Protein AF-A0A4S5DFT7-F1 (afdb_monomer_lite)

InterPro domains:
  IPR038071 UROD/MetE-like superfamily [G3DSA:3.20.20.210] (2-125)
  IPR038071 UROD/MetE-like superfamily [SSF51726] (3-123)

pLDDT: mean 91.25, std 9.15, range [51.0, 97.69]

Organism: NCBI:txid2699483

Radius of gyration: 14.17 Å; chains: 1; bounding box: 34×30×38 Å

Secondary structure (DSSP, 8-state):
-PPPEEEE-SSS--HHHHHHTT-SEEEEEGGG--GGGHHHHHHHHHTT-EEEEEEE--SSSS-----HHHHHHHHHHHHHHTT--GGGHHHHEEEEESS--TT--HHHHHHHHHHHHHHHHHHHH---

Sequence (128 aa):
VAGIGVHCCAPDVPLAALRGAGMDFVGLDAALLTWAQDDAVGELVEAGVRIIAGLVATGGGVPNLSDVRRTVEPVTALWSRLGFRPEQLGEVVAVAPACGLAGFGFDEARAVLRHCRRAGRALVDAPA

Foldseek 3Di:
DDWAEEEDLDAPPPLVVRLVVVGQEYEYALVRDDPVCLVSVLVCVVSNYAYEYAQWEQPDPQTPLDDLQVSCVSVLVSCVVSVHDLQCCLVRYQYDHSDDNPPDDPVSVVVRVVSSVSSSVCSNVDSD

Structure (mmCIF, N/CA/C/O backbone):
data_AF-A0A4S5DFT7-F1
#
_entry.id   AF-A0A4S5DFT7-F1
#
loop_
_atom_site.group_PDB
_atom_site.id
_atom_site.type_symbol
_atom_site.label_atom_id
_atom_site.label_alt_id
_atom_site.label_comp_id
_atom_site.label_asym_id
_atom_site.label_entity_id
_atom_site.label_seq_id
_atom_site.pdbx_PDB_ins_code
_atom_site.Cartn_x
_atom_site.Cartn_y
_atom_site.Cartn_z
_atom_site.occupancy
_atom_site.B_iso_or_equiv
_atom_site.auth_seq_id
_atom_site.auth_comp_id
_atom_site.auth_asym_id
_atom_site.auth_atom_id
_atom_site.pdbx_PDB_model_num
ATOM 1 N N . VAL A 1 1 ? -16.032 -11.484 -6.799 1.00 51.00 1 VAL A N 1
ATOM 2 C CA . VAL A 1 1 ? -16.275 -10.142 -7.379 1.00 51.00 1 VAL A CA 1
ATOM 3 C C . VAL A 1 1 ? -15.010 -9.321 -7.221 1.00 51.00 1 VAL A C 1
ATOM 5 O O . VAL A 1 1 ? -14.415 -9.377 -6.152 1.00 51.00 1 VAL A O 1
ATOM 8 N N . ALA A 1 2 ? -14.540 -8.671 -8.288 1.00 68.50 2 ALA A N 1
ATOM 9 C CA . ALA A 1 2 ? -13.434 -7.720 -8.182 1.00 68.50 2 ALA A CA 1
ATOM 10 C C . ALA A 1 2 ? -13.951 -6.472 -7.451 1.00 68.50 2 ALA A C 1
ATOM 12 O O . ALA A 1 2 ? -15.035 -6.000 -7.786 1.00 68.50 2 ALA A O 1
ATOM 13 N N . GLY A 1 3 ? -13.227 -6.009 -6.431 1.00 86.94 3 GLY A N 1
ATOM 14 C CA . GLY A 1 3 ? -13.604 -4.805 -5.689 1.00 86.94 3 GLY A CA 1
ATOM 15 C C . GLY A 1 3 ? -13.360 -3.529 -6.497 1.00 86.94 3 GLY A C 1
ATOM 16 O O . GLY A 1 3 ? -12.610 -3.539 -7.475 1.00 86.94 3 GLY A O 1
ATOM 17 N N . ILE A 1 4 ? -13.977 -2.434 -6.074 1.00 95.12 4 ILE A N 1
ATOM 18 C CA . ILE A 1 4 ? -13.754 -1.080 -6.573 1.00 95.12 4 ILE A CA 1
ATOM 19 C C . ILE A 1 4 ? -12.614 -0.465 -5.766 1.00 95.12 4 ILE A C 1
ATOM 21 O O . ILE A 1 4 ? -12.629 -0.492 -4.538 1.00 95.12 4 ILE A O 1
ATOM 25 N N . GLY A 1 5 ? -11.627 0.113 -6.441 1.00 95.38 5 GLY A N 1
ATOM 26 C CA . GLY A 1 5 ? -10.527 0.765 -5.749 1.00 95.38 5 GLY A CA 1
ATOM 27 C C . GLY A 1 5 ? -9.921 1.911 -6.531 1.00 95.38 5 GLY A C 1
ATOM 28 O O . GLY A 1 5 ? -10.155 2.080 -7.729 1.00 95.38 5 GLY A O 1
ATOM 29 N N . VAL A 1 6 ? -9.122 2.691 -5.816 1.00 97.12 6 VAL A N 1
ATOM 30 C CA . VAL A 1 6 ? -8.404 3.858 -6.328 1.00 97.12 6 VAL A CA 1
ATOM 31 C C . VAL A 1 6 ? -6.913 3.683 -6.091 1.00 97.12 6 VAL A C 1
ATOM 33 O O . VAL A 1 6 ? -6.503 3.063 -5.113 1.00 97.12 6 VAL A O 1
ATOM 36 N N . HIS A 1 7 ? -6.097 4.254 -6.968 1.00 97.50 7 HIS A N 1
ATOM 37 C CA . HIS A 1 7 ? -4.662 4.382 -6.761 1.00 97.50 7 HIS A CA 1
ATOM 38 C C . HIS A 1 7 ? -4.268 5.860 -6.733 1.00 97.50 7 HIS A C 1
ATOM 40 O O . HIS A 1 7 ? -4.700 6.628 -7.591 1.00 97.50 7 HIS A O 1
ATOM 46 N N . CYS A 1 8 ? -3.429 6.239 -5.772 1.00 96.81 8 CYS A N 1
ATOM 47 C CA . CYS A 1 8 ? -2.783 7.539 -5.711 1.00 96.81 8 CYS A CA 1
ATOM 48 C C . CYS A 1 8 ? -1.341 7.379 -5.208 1.00 96.81 8 CYS A C 1
ATOM 50 O O . CYS A 1 8 ? -1.114 6.921 -4.091 1.00 96.81 8 CYS A O 1
ATOM 52 N N . CYS A 1 9 ? -0.368 7.766 -6.032 1.00 96.00 9 CYS A N 1
ATOM 53 C CA . CYS A 1 9 ? 1.053 7.818 -5.671 1.00 96.00 9 CYS A CA 1
ATOM 54 C C . CYS A 1 9 ? 1.525 9.246 -5.342 1.00 96.00 9 CYS A C 1
ATOM 56 O O . CYS A 1 9 ? 2.715 9.537 -5.412 1.00 96.00 9 CYS A O 1
ATOM 58 N N . ALA A 1 10 ? 0.591 10.163 -5.081 1.00 94.56 10 ALA A N 1
ATOM 59 C CA . ALA A 1 10 ? 0.880 11.528 -4.656 1.00 94.56 10 ALA A CA 1
ATOM 60 C C . ALA A 1 10 ? 0.751 11.637 -3.123 1.00 94.56 10 ALA A C 1
ATOM 62 O O . ALA A 1 10 ? 0.047 10.821 -2.520 1.00 94.56 10 ALA A O 1
ATOM 63 N N . PRO A 1 11 ? 1.412 12.620 -2.482 1.00 94.38 11 PRO A N 1
ATOM 64 C CA . PRO A 1 11 ? 1.251 12.859 -1.050 1.00 94.38 11 PRO A CA 1
ATOM 65 C C . PRO A 1 11 ? -0.166 13.358 -0.712 1.00 94.38 11 PRO A C 1
ATOM 67 O O . PRO A 1 11 ? -0.954 13.682 -1.601 1.00 94.38 11 PRO A O 1
ATOM 70 N N . ASP A 1 12 ? -0.476 13.423 0.586 1.00 93.31 12 ASP A N 1
ATOM 71 C CA . ASP A 1 12 ? -1.698 14.042 1.130 1.00 93.31 12 ASP A CA 1
ATOM 72 C C . ASP A 1 12 ? -3.019 13.462 0.587 1.00 93.31 12 ASP A C 1
ATOM 74 O O . ASP A 1 12 ? -4.017 14.163 0.398 1.00 93.31 12 ASP A O 1
ATOM 78 N N . VAL A 1 13 ? -3.046 12.147 0.343 1.00 95.94 13 VAL A N 1
ATOM 79 C CA . VAL A 1 13 ? -4.245 11.440 -0.132 1.00 95.94 13 VAL A CA 1
ATOM 80 C C . VAL A 1 13 ? -5.401 11.611 0.869 1.00 95.94 13 VAL A C 1
ATOM 82 O O . VAL A 1 13 ? -5.220 11.323 2.055 1.00 95.94 13 VAL A O 1
ATOM 85 N N . PRO A 1 14 ? -6.613 12.010 0.431 1.00 95.38 14 PRO A N 1
ATOM 86 C CA . PRO A 1 14 ? -7.749 12.250 1.322 1.00 95.38 14 PRO A CA 1
ATOM 87 C C . PRO A 1 14 ? -8.425 10.933 1.751 1.00 95.38 14 PRO A C 1
ATOM 89 O O . PRO A 1 14 ? -9.530 10.603 1.317 1.00 95.38 14 PRO A O 1
ATOM 92 N N . LEU A 1 15 ? -7.757 10.166 2.617 1.00 96.31 15 LEU A N 1
ATOM 93 C CA . LEU A 1 15 ? -8.148 8.809 3.029 1.00 96.31 15 LEU A CA 1
ATOM 94 C C . LEU A 1 15 ? -9.578 8.720 3.593 1.00 96.31 15 LEU A C 1
ATOM 96 O O . LEU A 1 15 ? -10.335 7.830 3.207 1.00 96.31 15 LEU A O 1
ATOM 100 N N . ALA A 1 16 ? -9.993 9.681 4.423 1.00 94.12 16 ALA A N 1
ATOM 101 C CA . ALA A 1 16 ? -11.352 9.723 4.970 1.00 94.12 16 ALA A CA 1
ATOM 102 C C . ALA A 1 16 ? -12.428 9.920 3.883 1.00 94.12 16 ALA A C 1
ATOM 104 O O . ALA A 1 16 ? -13.497 9.310 3.944 1.00 94.12 16 ALA A O 1
ATOM 105 N N . ALA A 1 17 ? -12.142 10.727 2.855 1.00 95.31 17 ALA A N 1
ATOM 106 C CA . ALA A 1 17 ? -13.059 10.913 1.732 1.00 95.31 17 ALA A CA 1
ATOM 107 C C . ALA A 1 17 ? -13.168 9.633 0.889 1.00 95.31 17 ALA A C 1
ATOM 109 O O . ALA A 1 17 ? -14.267 9.251 0.494 1.00 95.31 17 ALA A O 1
ATOM 110 N N . LEU A 1 18 ? -12.049 8.935 0.665 1.00 95.50 18 LEU A N 1
ATOM 111 C CA . LEU A 1 18 ? -12.037 7.649 -0.040 1.00 95.50 18 LEU A CA 1
ATOM 112 C C . LEU A 1 18 ? -12.804 6.562 0.723 1.00 95.50 18 LEU A C 1
ATOM 114 O O . LEU A 1 18 ? -13.543 5.797 0.103 1.00 95.50 18 LEU A O 1
ATOM 118 N N . ARG A 1 19 ? -12.700 6.540 2.060 1.00 91.88 19 ARG A N 1
ATOM 119 C CA . ARG A 1 19 ? -13.533 5.692 2.927 1.00 91.88 19 ARG A CA 1
ATOM 120 C C . ARG A 1 19 ? -15.019 5.992 2.724 1.00 91.88 19 ARG A C 1
ATOM 122 O O . ARG A 1 19 ? -15.805 5.081 2.484 1.00 91.88 19 ARG A O 1
ATOM 129 N N . GLY A 1 20 ? -15.397 7.272 2.770 1.00 94.38 20 GLY A N 1
ATOM 130 C CA . GLY A 1 20 ? -16.777 7.719 2.549 1.00 94.38 20 GLY A CA 1
ATOM 131 C C . GLY A 1 20 ? -17.315 7.420 1.143 1.00 94.38 20 GLY A C 1
ATOM 132 O O . GLY A 1 20 ? -18.520 7.259 0.974 1.00 94.38 20 GLY A O 1
ATOM 133 N N . ALA A 1 21 ? -16.432 7.294 0.150 1.00 95.25 21 ALA A N 1
ATOM 134 C CA . ALA A 1 21 ? -16.776 6.925 -1.221 1.00 95.25 21 ALA A CA 1
ATOM 135 C C . ALA A 1 21 ? -17.012 5.413 -1.428 1.00 95.25 21 ALA A C 1
ATOM 137 O O . ALA A 1 21 ? -17.373 5.010 -2.532 1.00 95.25 21 ALA A O 1
ATOM 138 N N . GLY A 1 22 ? -16.822 4.578 -0.398 1.00 94.12 22 GLY A N 1
ATOM 139 C CA . GLY A 1 22 ? -17.116 3.142 -0.452 1.00 94.12 22 GLY A CA 1
ATOM 140 C C . GLY A 1 22 ? -16.096 2.316 -1.239 1.00 94.12 22 GLY A C 1
ATOM 141 O O . GLY A 1 22 ? -16.473 1.353 -1.902 1.00 94.12 22 GLY A O 1
ATOM 142 N N . MET A 1 23 ? -14.815 2.700 -1.214 1.00 96.19 23 MET A N 1
ATOM 143 C CA . MET A 1 23 ? -13.751 1.918 -1.855 1.00 96.19 23 MET A CA 1
ATOM 144 C C . MET A 1 23 ? -13.507 0.597 -1.113 1.00 96.19 23 MET A C 1
ATOM 146 O O . MET A 1 23 ? -13.340 0.591 0.102 1.00 96.19 23 MET A O 1
ATOM 150 N N . ASP A 1 24 ? -13.395 -0.511 -1.849 1.00 96.50 24 ASP A N 1
ATOM 151 C CA . ASP A 1 24 ? -13.018 -1.823 -1.303 1.00 96.50 24 ASP A CA 1
ATOM 152 C C . ASP A 1 24 ? -11.511 -1.925 -1.015 1.00 96.50 24 ASP A C 1
ATOM 154 O O . ASP A 1 24 ? -11.068 -2.767 -0.223 1.00 96.50 24 ASP A O 1
ATOM 158 N N . PHE A 1 25 ? -10.706 -1.125 -1.723 1.00 97.00 25 PHE A N 1
ATOM 159 C CA . PHE A 1 25 ? -9.269 -1.004 -1.504 1.00 97.00 25 PHE A CA 1
ATOM 160 C C . PHE A 1 25 ? -8.700 0.335 -1.989 1.00 97.00 25 PHE A C 1
ATOM 162 O O . PHE A 1 25 ? -9.229 0.972 -2.904 1.00 97.00 25 PHE A O 1
ATOM 169 N N . VAL A 1 26 ? -7.562 0.725 -1.414 1.00 97.69 26 VAL A N 1
ATOM 170 C CA . VAL A 1 26 ? -6.778 1.899 -1.822 1.00 97.69 26 VAL A CA 1
ATOM 171 C C . VAL A 1 26 ? -5.336 1.500 -2.121 1.00 97.69 26 VAL A C 1
ATOM 173 O O . VAL A 1 26 ? -4.722 0.745 -1.372 1.00 97.69 26 VAL A O 1
ATOM 176 N N . GLY A 1 27 ? -4.787 1.988 -3.229 1.00 97.62 27 GLY A N 1
ATOM 177 C CA . GLY A 1 27 ? -3.389 1.813 -3.603 1.00 97.62 27 GLY A CA 1
ATOM 178 C C . GLY A 1 27 ? -2.587 3.076 -3.341 1.00 97.62 27 GLY A C 1
ATOM 179 O O . GLY A 1 27 ? -2.817 4.078 -4.014 1.00 97.62 27 GLY A O 1
ATOM 180 N N . LEU A 1 28 ? -1.644 3.024 -2.406 1.00 97.62 28 LEU A N 1
ATOM 181 C CA . LEU A 1 28 ? -0.915 4.192 -1.907 1.00 97.62 28 LEU A CA 1
ATOM 182 C C . LEU A 1 28 ? 0.586 3.991 -2.083 1.00 97.62 28 LEU A C 1
ATOM 184 O O . LEU A 1 28 ? 1.076 2.886 -1.859 1.00 97.62 28 LEU A O 1
ATOM 188 N N . ASP A 1 29 ? 1.325 5.046 -2.421 1.00 95.75 29 ASP A N 1
ATOM 189 C CA . ASP A 1 29 ? 2.779 5.029 -2.242 1.00 95.75 29 ASP A CA 1
ATOM 190 C C . ASP A 1 29 ? 3.090 5.094 -0.740 1.00 95.75 29 ASP A C 1
ATOM 192 O O . ASP A 1 29 ? 2.882 6.117 -0.084 1.00 95.75 29 ASP A O 1
ATOM 196 N N . ALA A 1 30 ? 3.564 3.981 -0.181 1.00 93.75 30 ALA A N 1
ATOM 197 C CA . ALA A 1 30 ? 3.817 3.867 1.248 1.00 93.75 30 ALA A CA 1
ATOM 198 C C . ALA A 1 30 ? 5.011 4.720 1.703 1.00 93.75 30 ALA A C 1
ATOM 200 O O . ALA A 1 30 ? 5.106 5.029 2.888 1.00 93.75 30 ALA A O 1
ATOM 201 N N . ALA A 1 31 ? 5.897 5.136 0.789 1.00 90.38 31 ALA A N 1
ATOM 202 C CA . ALA A 1 31 ? 6.991 6.052 1.106 1.00 90.38 31 ALA A CA 1
ATOM 203 C C . ALA A 1 31 ? 6.509 7.496 1.339 1.00 90.38 31 ALA A C 1
ATOM 205 O O . ALA A 1 31 ? 7.246 8.296 1.913 1.00 90.38 31 ALA A O 1
ATOM 206 N N . LEU A 1 32 ? 5.288 7.829 0.905 1.00 93.25 32 LEU A N 1
ATOM 207 C CA . LEU A 1 32 ? 4.678 9.148 1.085 1.00 93.25 32 LEU A CA 1
ATOM 208 C C . LEU A 1 32 ? 3.720 9.209 2.280 1.00 93.25 32 LEU A C 1
ATOM 210 O O . LEU A 1 32 ? 3.204 10.283 2.583 1.00 93.25 32 LEU A O 1
ATOM 214 N N . LEU A 1 33 ? 3.480 8.081 2.957 1.00 93.12 33 LEU A N 1
ATOM 215 C CA . LEU A 1 33 ? 2.676 8.054 4.173 1.00 93.12 33 LEU A CA 1
ATOM 216 C C . LEU A 1 33 ? 3.457 8.646 5.343 1.00 93.12 33 LEU A C 1
ATOM 218 O O . LEU A 1 33 ? 4.584 8.250 5.643 1.00 93.12 33 LEU A O 1
ATOM 222 N N . THR A 1 34 ? 2.820 9.585 6.028 1.00 92.62 34 THR A N 1
ATOM 223 C CA . THR A 1 34 ? 3.365 10.250 7.211 1.00 92.62 34 THR A CA 1
ATOM 224 C C . THR A 1 34 ? 2.596 9.847 8.461 1.00 92.62 34 THR A C 1
ATOM 226 O O . THR A 1 34 ? 1.465 9.374 8.383 1.00 92.62 34 THR A O 1
ATOM 229 N N . TRP A 1 35 ? 3.172 10.108 9.636 1.00 93.25 35 TRP A N 1
ATOM 230 C CA . TRP A 1 35 ? 2.517 9.817 10.917 1.00 93.25 35 TRP A CA 1
ATOM 231 C C . TRP A 1 35 ? 1.201 10.583 11.096 1.00 93.25 35 TRP A C 1
ATOM 233 O O . TRP A 1 35 ? 0.314 10.121 11.800 1.00 93.25 35 TRP A O 1
ATOM 243 N N . ALA A 1 36 ? 1.043 11.731 10.426 1.00 93.19 36 ALA A N 1
ATOM 244 C CA . ALA A 1 36 ? -0.206 12.491 10.437 1.00 93.19 36 ALA A CA 1
ATOM 245 C C . ALA A 1 36 ? -1.371 11.748 9.754 1.00 93.19 36 ALA A C 1
ATOM 247 O O . ALA A 1 36 ? -2.525 12.128 9.928 1.00 93.19 36 ALA A O 1
ATOM 248 N N . GLN A 1 37 ? -1.077 10.711 8.964 1.00 95.00 37 GLN A N 1
ATOM 249 C CA . GLN A 1 37 ? -2.066 9.896 8.264 1.00 95.00 37 GLN A CA 1
ATOM 250 C C . GLN A 1 37 ? -2.306 8.542 8.946 1.00 95.00 37 GLN A C 1
ATOM 252 O O . GLN A 1 37 ? -3.204 7.831 8.502 1.00 95.00 37 GLN A O 1
ATOM 257 N N . ASP A 1 38 ? -1.552 8.187 9.997 1.00 95.31 38 ASP A N 1
ATOM 258 C CA . ASP A 1 38 ? -1.649 6.880 10.665 1.00 95.31 38 ASP A CA 1
ATOM 259 C C . ASP A 1 38 ? -3.097 6.605 11.120 1.00 95.31 38 ASP A C 1
ATOM 261 O O . ASP A 1 38 ? -3.677 5.601 10.706 1.00 95.31 38 ASP A O 1
ATOM 265 N N . ASP A 1 39 ? -3.730 7.534 11.848 1.00 95.69 39 ASP A N 1
ATOM 266 C CA . ASP A 1 39 ? -5.122 7.389 12.314 1.00 95.69 39 ASP A CA 1
ATOM 267 C C . ASP A 1 39 ? -6.099 7.135 11.154 1.00 95.69 39 ASP A C 1
ATOM 269 O O . ASP A 1 39 ? -6.925 6.225 11.200 1.00 95.69 39 ASP A O 1
ATOM 273 N N . ALA A 1 40 ? -5.963 7.888 10.059 1.00 96.69 40 ALA A N 1
ATOM 274 C CA . ALA A 1 40 ? -6.828 7.742 8.891 1.00 96.69 40 ALA A CA 1
ATOM 275 C C . ALA A 1 40 ? -6.603 6.413 8.146 1.00 96.69 40 ALA A C 1
ATOM 277 O O . ALA A 1 40 ? -7.538 5.875 7.546 1.00 96.69 40 ALA A O 1
ATOM 278 N N . VAL A 1 41 ? -5.381 5.869 8.175 1.00 96.94 41 VAL A N 1
ATOM 279 C CA . VAL A 1 41 ? -5.100 4.518 7.671 1.00 96.94 41 VAL A CA 1
ATOM 280 C C . VAL A 1 41 ? -5.723 3.462 8.585 1.00 96.94 41 VAL A C 1
ATOM 282 O O . VAL A 1 41 ? -6.334 2.520 8.078 1.00 96.94 41 VAL A O 1
ATOM 285 N N . GLY A 1 42 ? -5.620 3.627 9.906 1.00 97.06 42 GLY A N 1
ATOM 286 C CA . GLY A 1 42 ? -6.270 2.754 10.883 1.00 97.06 42 GLY A CA 1
ATOM 287 C C . GLY A 1 42 ? -7.780 2.670 10.657 1.00 97.06 42 GLY A C 1
ATOM 288 O O . GLY A 1 42 ? -8.311 1.579 10.453 1.00 97.06 42 GLY A O 1
ATOM 289 N N . GLU A 1 43 ? -8.450 3.821 10.552 1.00 97.44 43 GLU A N 1
ATOM 290 C CA . GLU A 1 43 ? -9.891 3.898 10.274 1.00 97.44 43 GLU A CA 1
ATOM 291 C C . GLU A 1 43 ? -10.294 3.211 8.959 1.00 97.44 43 GLU A C 1
ATOM 293 O O . GLU A 1 43 ? -11.367 2.611 8.870 1.00 97.44 43 GLU A O 1
ATOM 298 N N . LEU A 1 44 ? -9.472 3.316 7.907 1.00 96.94 44 LEU A N 1
ATOM 299 C CA . LEU A 1 44 ? -9.720 2.628 6.636 1.00 96.94 44 LEU A CA 1
ATOM 300 C C . LEU A 1 44 ? -9.710 1.109 6.820 1.00 96.94 44 LEU A C 1
ATOM 302 O O . LEU A 1 44 ? -10.633 0.432 6.363 1.00 96.94 44 LEU A O 1
ATOM 306 N N . VAL A 1 45 ? -8.684 0.590 7.494 1.00 96.75 45 VAL A N 1
ATOM 307 C CA . VAL A 1 45 ? -8.521 -0.846 7.741 1.00 96.75 45 VAL A CA 1
ATOM 308 C C . VAL A 1 45 ? -9.659 -1.385 8.605 1.00 96.75 45 VAL A C 1
ATOM 310 O O . VAL A 1 45 ? -10.250 -2.410 8.264 1.00 96.75 45 VAL A O 1
ATOM 313 N N . GLU A 1 46 ? -10.026 -0.683 9.677 1.00 96.25 46 GLU A N 1
ATOM 314 C CA . GLU A 1 46 ? -11.145 -1.060 10.552 1.00 96.25 46 GLU A CA 1
ATOM 315 C C . GLU A 1 46 ? -12.496 -1.028 9.826 1.00 96.25 46 GLU A C 1
ATOM 317 O O . GLU A 1 46 ? -13.360 -1.870 10.078 1.00 96.25 46 GLU A O 1
ATOM 322 N N . ALA A 1 47 ? -12.666 -0.110 8.870 1.00 95.94 47 ALA A N 1
ATOM 323 C CA . ALA A 1 47 ? -13.830 -0.068 7.988 1.00 95.94 47 ALA A CA 1
ATOM 324 C C . ALA A 1 47 ? -13.834 -1.178 6.915 1.00 95.94 47 ALA A C 1
ATOM 326 O O . ALA A 1 47 ? -14.761 -1.244 6.107 1.00 95.94 47 ALA A O 1
ATOM 327 N N . GLY A 1 48 ? -12.823 -2.051 6.895 1.00 95.62 48 GLY A N 1
ATOM 328 C CA . GLY A 1 48 ? -12.705 -3.174 5.966 1.00 95.62 48 GLY A CA 1
ATOM 329 C C . GLY A 1 48 ? -12.053 -2.825 4.626 1.00 95.62 48 GLY A C 1
ATOM 330 O O . GLY A 1 48 ? -12.061 -3.656 3.714 1.00 95.62 48 GLY A O 1
ATOM 331 N N . VAL A 1 49 ? -11.478 -1.626 4.482 1.00 97.12 49 VAL A N 1
ATOM 332 C CA . VAL A 1 49 ? -10.774 -1.220 3.261 1.00 97.12 49 VAL A CA 1
ATOM 333 C C . VAL A 1 49 ? -9.378 -1.837 3.239 1.00 97.12 49 VAL A C 1
ATOM 335 O O . VAL A 1 49 ? -8.589 -1.684 4.169 1.00 97.12 49 VAL A O 1
ATOM 338 N N . ARG A 1 50 ? -9.050 -2.528 2.145 1.00 97.06 50 ARG A N 1
ATOM 339 C CA . ARG A 1 50 ? -7.731 -3.154 1.954 1.00 97.06 50 ARG A CA 1
ATOM 340 C C . ARG A 1 50 ? -6.715 -2.168 1.387 1.00 97.06 50 ARG A C 1
ATOM 342 O O . ARG A 1 50 ? -7.074 -1.211 0.703 1.00 97.06 50 ARG A O 1
ATOM 349 N N . ILE 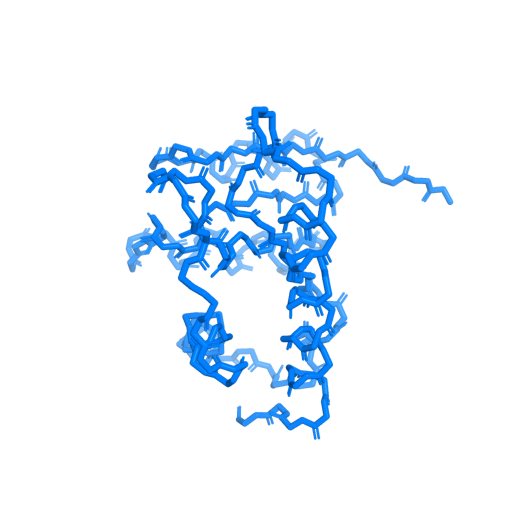A 1 51 ? -5.434 -2.433 1.613 1.00 97.25 51 ILE A N 1
ATOM 350 C CA . ILE A 1 51 ? -4.341 -1.565 1.171 1.00 97.25 51 ILE A CA 1
ATOM 351 C C . ILE A 1 51 ? -3.500 -2.286 0.121 1.00 97.25 51 ILE A C 1
ATOM 353 O O . ILE A 1 51 ? -3.003 -3.388 0.333 1.00 97.25 51 ILE A O 1
ATOM 357 N N . ILE A 1 52 ? -3.285 -1.634 -1.015 1.00 97.62 52 ILE A N 1
ATOM 358 C CA . ILE A 1 52 ? -2.226 -1.985 -1.957 1.00 97.62 52 ILE A CA 1
ATOM 359 C C . ILE A 1 52 ? -1.049 -1.046 -1.665 1.00 97.62 52 ILE A C 1
ATOM 361 O O . ILE A 1 52 ? -1.053 0.119 -2.057 1.00 97.62 52 ILE A O 1
ATOM 365 N N . ALA A 1 53 ? -0.055 -1.541 -0.932 1.00 97.44 53 ALA A N 1
ATOM 366 C CA . ALA A 1 53 ? 1.111 -0.778 -0.512 1.00 97.44 53 ALA A CA 1
ATOM 367 C C . ALA A 1 53 ? 2.154 -0.725 -1.639 1.00 97.44 53 ALA A C 1
ATOM 369 O O . ALA A 1 53 ? 2.819 -1.718 -1.952 1.00 97.44 53 ALA A O 1
ATOM 370 N N . GLY A 1 54 ? 2.300 0.450 -2.241 1.00 96.81 54 GLY A N 1
ATOM 371 C CA . GLY A 1 54 ? 3.372 0.792 -3.161 1.00 96.81 54 GLY A CA 1
ATOM 372 C C . GLY A 1 54 ? 4.693 0.890 -2.408 1.00 96.81 54 GLY A C 1
ATOM 373 O O . GLY A 1 54 ? 4.937 1.872 -1.717 1.00 96.81 54 GLY A O 1
ATOM 374 N N . LEU A 1 55 ? 5.524 -0.146 -2.509 1.00 94.50 55 LEU A N 1
ATOM 375 C CA . LEU A 1 55 ? 6.773 -0.284 -1.742 1.00 94.50 55 LEU A CA 1
ATOM 376 C C . LEU A 1 55 ? 8.014 -0.405 -2.635 1.00 94.50 55 LEU A C 1
ATOM 378 O O . LEU A 1 55 ? 9.144 -0.380 -2.151 1.00 94.50 55 LEU A O 1
ATOM 382 N N . VAL A 1 56 ? 7.819 -0.548 -3.948 1.00 93.88 56 VAL A N 1
ATOM 383 C CA . VAL A 1 56 ? 8.905 -0.623 -4.931 1.00 93.88 56 VAL A CA 1
ATOM 384 C C . VAL A 1 56 ? 8.839 0.600 -5.835 1.00 93.88 56 VAL A C 1
ATOM 386 O O . VAL A 1 56 ? 7.870 0.768 -6.572 1.00 93.88 56 VAL A O 1
ATOM 389 N N . ALA A 1 57 ? 9.860 1.454 -5.780 1.00 89.06 57 ALA A N 1
ATOM 390 C CA . ALA A 1 57 ? 9.892 2.706 -6.529 1.00 89.06 57 ALA A CA 1
ATOM 391 C C . ALA A 1 57 ? 9.804 2.483 -8.051 1.00 89.06 57 ALA A C 1
ATOM 393 O O . ALA A 1 57 ? 10.424 1.569 -8.597 1.00 89.06 57 ALA A O 1
ATOM 394 N N . THR A 1 58 ? 9.057 3.353 -8.736 1.00 86.06 58 THR A N 1
ATOM 395 C CA . THR A 1 58 ? 8.843 3.300 -10.196 1.00 86.06 58 THR A CA 1
ATOM 396 C C . THR A 1 58 ? 9.370 4.529 -10.946 1.00 86.06 58 THR A C 1
ATOM 398 O O . THR A 1 58 ? 9.211 4.612 -12.159 1.00 86.06 58 THR A O 1
ATOM 401 N N . GLY A 1 59 ? 10.013 5.480 -10.259 1.00 73.38 59 GLY A N 1
ATOM 402 C CA . GLY A 1 59 ? 10.664 6.642 -10.873 1.00 73.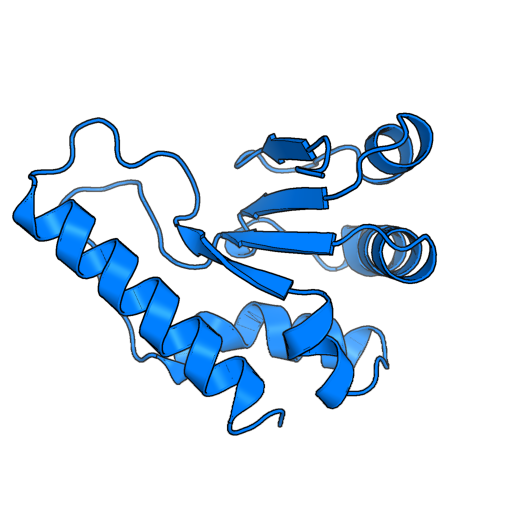38 59 GLY A CA 1
ATOM 403 C C . GLY A 1 59 ? 12.189 6.510 -10.871 1.00 73.38 59 GLY A C 1
ATOM 404 O O . GLY A 1 59 ? 12.766 6.232 -9.824 1.00 73.38 59 GLY A O 1
ATOM 405 N N . GLY A 1 60 ? 12.845 6.744 -12.017 1.00 60.97 60 GLY A N 1
ATOM 406 C CA . GLY A 1 60 ? 14.303 6.961 -12.059 1.00 60.97 60 GLY A CA 1
ATOM 407 C C . GLY A 1 60 ? 15.187 5.891 -12.718 1.00 60.97 60 GLY A C 1
ATOM 408 O O . GLY A 1 60 ? 16.342 5.757 -12.325 1.00 60.97 60 GLY A O 1
ATOM 409 N N . GLY A 1 61 ? 14.717 5.172 -13.741 1.00 62.09 61 GLY A N 1
ATOM 410 C CA . GLY A 1 61 ? 15.541 4.189 -14.464 1.00 62.09 61 GLY A CA 1
ATOM 411 C C . GLY A 1 61 ? 15.553 2.815 -13.790 1.00 62.09 61 GLY A C 1
ATOM 412 O O . GLY A 1 61 ? 14.556 2.436 -13.177 1.00 62.09 61 GLY A O 1
ATOM 413 N N . VAL A 1 62 ? 16.648 2.054 -13.940 1.00 60.44 62 VAL A N 1
ATOM 414 C CA . VAL A 1 62 ? 16.732 0.651 -13.489 1.00 60.44 62 VAL A CA 1
ATOM 415 C C . VAL A 1 62 ? 16.295 0.540 -12.020 1.00 60.44 62 VAL A C 1
ATOM 417 O O . VAL A 1 62 ? 16.910 1.171 -11.156 1.00 60.44 62 VAL A O 1
ATOM 420 N N . PRO A 1 63 ? 15.252 -0.251 -11.711 1.00 64.06 63 PRO A N 1
ATOM 421 C CA . PRO A 1 63 ? 14.694 -0.305 -10.369 1.00 64.06 63 PRO A CA 1
ATOM 422 C C . PRO A 1 63 ? 15.739 -0.828 -9.379 1.00 64.06 63 PRO A C 1
ATOM 424 O O . PRO A 1 63 ? 16.249 -1.941 -9.520 1.00 64.06 63 PRO A O 1
ATOM 427 N N . ASN A 1 64 ? 16.048 -0.028 -8.355 1.00 70.38 64 ASN A N 1
ATOM 428 C CA . ASN A 1 64 ? 16.865 -0.472 -7.231 1.00 70.38 64 ASN A CA 1
ATOM 429 C C . ASN A 1 64 ? 16.024 -1.409 -6.356 1.00 70.38 64 ASN A C 1
ATOM 431 O O . ASN A 1 64 ? 15.300 -0.978 -5.457 1.00 70.38 64 ASN A O 1
ATOM 435 N N . LEU A 1 65 ? 16.079 -2.700 -6.679 1.00 81.06 65 LEU A N 1
ATOM 436 C CA . LEU A 1 65 ? 15.409 -3.747 -5.921 1.00 81.06 65 LEU A CA 1
ATOM 437 C C . LEU A 1 65 ? 16.202 -4.001 -4.634 1.00 81.06 65 LEU A C 1
ATOM 439 O O . LEU A 1 65 ? 17.204 -4.717 -4.633 1.00 81.06 65 LEU A O 1
ATOM 443 N N . SER A 1 66 ? 15.761 -3.367 -3.550 1.00 76.88 66 SER A N 1
ATOM 444 C CA . SER A 1 66 ? 16.330 -3.535 -2.214 1.00 76.88 66 SER A CA 1
ATOM 445 C C . SER A 1 66 ? 16.095 -4.951 -1.667 1.00 76.88 66 SER A C 1
ATOM 447 O O . SER A 1 66 ? 15.420 -5.773 -2.284 1.00 76.88 66 SER A O 1
ATOM 449 N N . ASP A 1 67 ? 16.647 -5.262 -0.491 1.00 88.75 67 ASP A N 1
ATOM 450 C CA . ASP A 1 67 ? 16.319 -6.514 0.194 1.00 88.75 67 ASP A CA 1
ATOM 451 C C . ASP A 1 67 ? 14.801 -6.639 0.425 1.00 88.75 67 ASP A C 1
ATOM 453 O O . ASP A 1 67 ? 14.103 -5.671 0.742 1.00 88.75 67 ASP A O 1
ATOM 457 N N . VAL A 1 68 ? 14.291 -7.859 0.272 1.00 89.00 68 VAL A N 1
ATOM 458 C CA . VAL A 1 68 ? 12.861 -8.170 0.353 1.00 89.00 68 VAL A CA 1
ATOM 459 C C . VAL A 1 68 ? 12.271 -7.787 1.716 1.00 89.00 68 VAL A C 1
ATOM 461 O O . VAL A 1 68 ? 11.153 -7.279 1.763 1.00 89.00 68 VAL A O 1
ATOM 464 N N . ARG A 1 69 ? 13.015 -7.971 2.816 1.00 88.00 69 ARG A N 1
ATOM 465 C CA . ARG A 1 69 ? 12.547 -7.588 4.159 1.00 88.00 69 ARG A CA 1
ATOM 466 C C . ARG A 1 69 ? 12.541 -6.079 4.334 1.00 88.00 69 ARG A C 1
ATOM 468 O O . ARG A 1 69 ? 11.579 -5.526 4.850 1.00 88.00 69 ARG A O 1
ATOM 475 N N . ARG A 1 70 ? 13.566 -5.400 3.816 1.00 90.25 70 ARG A N 1
ATOM 476 C CA . ARG A 1 70 ? 13.617 -3.932 3.822 1.00 90.25 70 ARG A CA 1
ATOM 477 C C . ARG A 1 70 ? 12.484 -3.308 3.007 1.00 90.25 70 ARG A C 1
ATOM 479 O O . ARG A 1 70 ? 12.000 -2.239 3.347 1.00 90.25 70 ARG A O 1
ATOM 486 N N . THR A 1 71 ? 12.042 -3.984 1.946 1.00 92.69 71 THR A N 1
ATOM 487 C CA . THR A 1 71 ? 10.912 -3.526 1.124 1.00 92.69 71 THR A CA 1
ATOM 488 C C . THR A 1 71 ? 9.617 -3.433 1.934 1.00 92.69 71 THR A C 1
ATOM 490 O O . THR A 1 71 ? 8.824 -2.537 1.683 1.00 92.69 71 THR A O 1
ATOM 493 N N . VAL A 1 72 ? 9.386 -4.324 2.904 1.00 93.25 72 VAL A N 1
ATOM 494 C CA . VAL A 1 72 ? 8.132 -4.356 3.685 1.00 93.25 72 VAL A CA 1
ATOM 495 C C . VAL A 1 72 ? 8.206 -3.609 5.016 1.00 93.25 72 VAL A C 1
ATOM 497 O O . VAL A 1 72 ? 7.172 -3.361 5.627 1.00 93.25 72 VAL A O 1
ATOM 500 N N . GLU A 1 73 ? 9.399 -3.186 5.434 1.00 92.25 73 GLU A N 1
ATOM 501 C CA . GLU A 1 73 ? 9.628 -2.464 6.690 1.00 92.25 73 GLU A CA 1
ATOM 502 C C . GLU A 1 73 ? 8.688 -1.257 6.908 1.00 92.25 73 GLU A C 1
ATOM 504 O O . GLU A 1 73 ? 8.145 -1.136 8.010 1.00 92.25 73 GLU A O 1
ATOM 509 N N . PRO A 1 74 ? 8.403 -0.395 5.904 1.00 92.44 74 PRO A N 1
ATOM 510 C CA . PRO A 1 74 ? 7.498 0.736 6.109 1.00 92.44 74 PRO A CA 1
ATOM 511 C C . PRO A 1 74 ? 6.090 0.311 6.538 1.00 92.44 74 PRO A C 1
ATOM 513 O O . PRO A 1 74 ? 5.499 0.934 7.423 1.00 92.44 74 PRO A O 1
ATOM 516 N N . VAL A 1 75 ? 5.561 -0.767 5.946 1.00 94.06 75 VAL A N 1
ATOM 517 C CA . VAL A 1 75 ? 4.201 -1.226 6.247 1.00 94.06 75 VAL A CA 1
ATOM 518 C C . VAL A 1 75 ? 4.141 -2.038 7.536 1.00 94.06 75 VAL A C 1
ATOM 520 O O . VAL A 1 75 ? 3.189 -1.876 8.290 1.00 94.06 75 VAL A O 1
ATOM 523 N N . THR A 1 76 ? 5.168 -2.831 7.860 1.00 93.50 76 THR A N 1
ATOM 524 C CA . THR A 1 76 ? 5.236 -3.527 9.158 1.00 93.50 76 THR A CA 1
ATOM 525 C C . THR A 1 76 ? 5.383 -2.536 10.312 1.00 93.50 76 THR A C 1
ATOM 527 O O . THR A 1 76 ? 4.728 -2.683 11.341 1.00 93.50 76 THR A O 1
ATOM 530 N N . ALA A 1 77 ? 6.175 -1.473 10.128 1.00 93.12 77 ALA A N 1
ATOM 531 C CA . ALA A 1 77 ? 6.308 -0.407 11.116 1.00 93.12 77 ALA A CA 1
ATOM 532 C C . ALA A 1 77 ? 4.992 0.357 11.311 1.00 93.12 77 ALA A C 1
ATOM 534 O O . ALA A 1 77 ? 4.625 0.646 12.446 1.00 93.12 77 ALA A O 1
ATOM 535 N N . LEU A 1 78 ? 4.273 0.678 10.229 1.00 94.19 78 LEU A N 1
ATOM 536 C CA . LEU A 1 78 ? 2.935 1.272 10.310 1.00 94.19 78 LEU A CA 1
ATOM 537 C C . LEU A 1 78 ? 1.973 0.369 11.087 1.00 94.19 78 LEU A C 1
ATOM 539 O O . LEU A 1 78 ? 1.330 0.826 12.025 1.00 94.19 78 LEU A O 1
ATOM 543 N N . TRP A 1 79 ? 1.927 -0.919 10.748 1.00 95.25 79 TRP A N 1
ATOM 544 C CA . TRP A 1 79 ? 1.046 -1.891 11.398 1.00 95.25 79 TRP A CA 1
ATOM 545 C C . TRP A 1 79 ? 1.288 -1.989 12.906 1.00 95.25 79 TRP A C 1
ATOM 547 O O . TRP A 1 79 ? 0.344 -1.968 13.694 1.00 95.25 79 TRP A O 1
ATOM 557 N N . SER A 1 80 ? 2.565 -2.021 13.301 1.00 93.81 80 SER A N 1
ATOM 558 C CA . SER A 1 80 ? 2.983 -2.027 14.703 1.00 93.81 80 SER A CA 1
ATOM 559 C C . SER A 1 80 ? 2.573 -0.745 15.435 1.00 93.81 80 SER A C 1
ATOM 561 O O . SER A 1 80 ? 2.044 -0.827 16.542 1.00 93.81 80 SER A O 1
ATOM 563 N N . ARG A 1 81 ? 2.746 0.436 14.818 1.00 94.31 81 ARG A N 1
ATOM 564 C CA . ARG A 1 81 ? 2.318 1.720 15.409 1.00 94.31 81 ARG A CA 1
ATOM 565 C C . ARG A 1 81 ? 0.805 1.803 15.605 1.00 94.31 81 ARG A C 1
ATOM 567 O O . ARG A 1 81 ? 0.368 2.339 16.617 1.00 94.31 81 ARG A O 1
ATOM 574 N N . LEU A 1 82 ? 0.028 1.250 14.672 1.00 95.50 82 LEU A N 1
ATOM 575 C CA . LEU A 1 82 ? -1.435 1.173 14.763 1.00 95.50 82 LEU A CA 1
ATOM 576 C C . LEU A 1 82 ? -1.925 0.122 15.773 1.00 95.50 82 LEU A C 1
ATOM 578 O O . LEU A 1 82 ? -3.112 0.068 16.075 1.00 95.50 82 LEU A O 1
ATOM 582 N N . GLY A 1 83 ? -1.032 -0.721 16.303 1.00 95.38 83 GLY A N 1
ATOM 583 C CA . GLY A 1 83 ? -1.382 -1.759 17.273 1.00 95.38 83 GLY A CA 1
ATOM 584 C C . GLY A 1 83 ? -2.190 -2.919 16.683 1.00 95.38 83 GLY A C 1
ATOM 585 O O . GLY A 1 83 ? -2.796 -3.686 17.434 1.00 95.38 83 GLY A O 1
ATOM 586 N N . PHE A 1 84 ? -2.213 -3.068 15.356 1.00 95.62 84 PHE A N 1
ATOM 587 C CA . PHE A 1 84 ? -2.885 -4.187 14.705 1.00 95.62 84 PHE A CA 1
ATOM 588 C C . PHE A 1 84 ? -2.100 -5.487 14.863 1.00 95.62 84 PHE A C 1
ATOM 590 O O . PHE A 1 84 ? -0.876 -5.502 15.005 1.00 95.62 84 PHE A O 1
ATOM 597 N N . ARG A 1 85 ? -2.818 -6.613 14.808 1.00 93.88 85 ARG A N 1
ATOM 598 C CA . ARG A 1 85 ? -2.192 -7.931 14.930 1.00 93.88 85 ARG A CA 1
ATOM 599 C C . ARG A 1 85 ? -1.360 -8.222 13.675 1.00 93.88 85 ARG A C 1
ATOM 601 O O . ARG A 1 85 ? -1.904 -8.067 12.574 1.00 93.88 85 ARG A O 1
ATOM 608 N N . PRO A 1 86 ? -0.095 -8.661 13.795 1.00 91.50 86 PRO A N 1
ATOM 609 C CA . PRO A 1 86 ? 0.762 -8.943 12.643 1.00 91.50 86 PRO A CA 1
ATOM 610 C C . PRO A 1 86 ? 0.159 -9.947 11.649 1.00 91.50 86 PRO A C 1
ATOM 612 O O . PRO A 1 86 ? 0.390 -9.849 10.450 1.00 91.50 86 PRO A O 1
ATOM 615 N N . GLU A 1 87 ? -0.684 -10.877 12.097 1.00 90.31 87 GLU A N 1
ATOM 616 C CA . GLU A 1 87 ? -1.306 -11.878 11.224 1.00 90.31 87 GLU A CA 1
ATOM 617 C C . GLU A 1 87 ? -2.315 -11.263 10.238 1.00 90.31 87 GLU A C 1
ATOM 619 O O . GLU A 1 87 ? -2.528 -11.801 9.154 1.00 90.31 87 GLU A O 1
ATOM 624 N N . GLN A 1 88 ? -2.903 -10.107 10.574 1.00 92.50 88 GLN A N 1
ATOM 625 C CA . GLN A 1 88 ? -3.859 -9.408 9.704 1.00 92.50 88 GLN A CA 1
ATOM 626 C C . GLN A 1 88 ? -3.181 -8.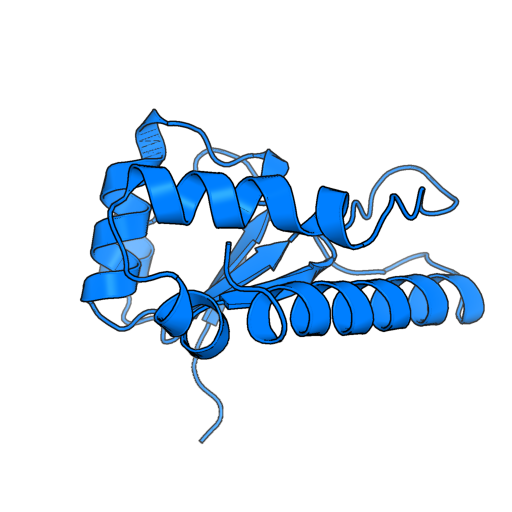755 8.493 1.00 92.50 88 GLN A C 1
ATOM 628 O O . GLN A 1 88 ? -3.842 -8.457 7.498 1.00 92.50 88 GLN A O 1
ATOM 633 N N . LEU A 1 89 ? -1.863 -8.544 8.546 1.00 92.25 89 LEU A N 1
ATOM 634 C CA . LEU A 1 89 ? -1.109 -7.861 7.495 1.00 92.25 89 LEU A CA 1
ATOM 635 C C . LEU A 1 89 ? -1.255 -8.595 6.154 1.00 92.25 89 LEU A C 1
ATOM 637 O O . LEU A 1 89 ? -1.525 -7.967 5.134 1.00 92.25 89 LEU A O 1
ATOM 641 N N . GLY A 1 90 ? -1.180 -9.931 6.170 1.00 90.38 90 GLY A N 1
ATOM 642 C CA . GLY A 1 90 ? -1.355 -10.773 4.982 1.00 90.38 90 GLY A CA 1
ATOM 643 C C . GLY A 1 90 ? -2.781 -10.820 4.421 1.00 90.38 90 GLY A C 1
ATOM 644 O O . GLY A 1 90 ? -2.975 -11.206 3.269 1.00 90.38 90 GLY A O 1
ATOM 645 N N . GLU A 1 91 ? -3.777 -10.429 5.216 1.00 92.06 91 GLU A N 1
ATOM 646 C CA . GLU A 1 91 ? -5.191 -10.403 4.826 1.00 92.06 91 GLU A CA 1
ATOM 647 C C . GLU A 1 91 ? -5.590 -9.045 4.230 1.00 92.06 91 GLU A C 1
ATOM 649 O O . GLU A 1 91 ? -6.445 -8.971 3.343 1.00 92.06 91 GLU A O 1
ATOM 654 N N . VAL A 1 92 ? -4.959 -7.969 4.711 1.00 95.56 92 VAL A N 1
ATOM 655 C CA . VAL A 1 92 ? -5.348 -6.587 4.406 1.00 95.56 92 VAL A CA 1
ATOM 656 C C . VAL A 1 92 ? -4.408 -5.914 3.407 1.00 95.56 92 VAL A C 1
ATOM 658 O O . VAL A 1 92 ? -4.851 -5.047 2.651 1.00 95.56 92 VAL A O 1
ATOM 661 N N . VAL A 1 93 ? -3.129 -6.300 3.372 1.00 96.44 93 VAL A N 1
ATOM 662 C CA . VAL A 1 93 ? -2.093 -5.604 2.602 1.00 96.44 93 VAL A CA 1
ATOM 663 C C . VAL A 1 93 ? -1.577 -6.455 1.444 1.00 96.44 93 VAL A C 1
ATOM 665 O O . VAL A 1 93 ? -1.107 -7.577 1.618 1.00 96.44 93 VAL A O 1
ATOM 668 N N . ALA A 1 94 ? -1.565 -5.874 0.246 1.00 96.25 94 ALA A N 1
ATOM 669 C CA . ALA A 1 94 ? -0.831 -6.390 -0.904 1.00 96.25 94 ALA A CA 1
ATOM 670 C C . ALA A 1 94 ? 0.381 -5.500 -1.214 1.00 96.25 94 ALA A C 1
ATOM 672 O O . ALA A 1 94 ? 0.284 -4.278 -1.160 1.00 96.25 94 ALA A O 1
ATOM 673 N N . VAL A 1 95 ? 1.511 -6.101 -1.594 1.00 96.56 95 VAL A N 1
ATOM 674 C CA . VAL A 1 95 ? 2.716 -5.361 -2.010 1.0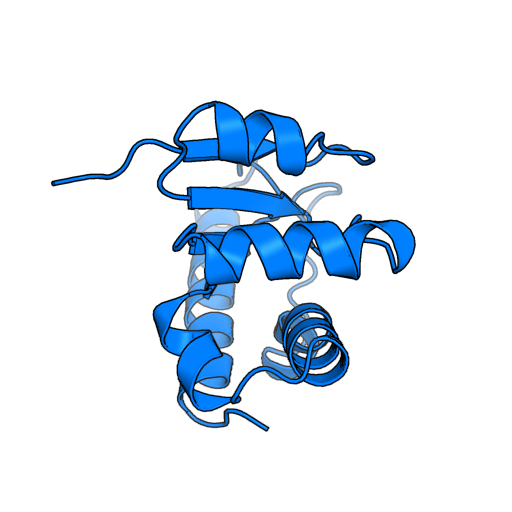0 96.56 95 VAL A CA 1
ATOM 675 C C . VAL A 1 95 ? 2.683 -5.085 -3.512 1.00 96.56 95 VAL A C 1
ATOM 677 O O . VAL A 1 95 ? 2.488 -6.003 -4.313 1.00 96.56 95 VAL A O 1
ATOM 680 N N . ALA A 1 96 ? 2.935 -3.837 -3.901 1.00 96.75 96 ALA A N 1
ATOM 681 C CA . ALA A 1 96 ? 2.917 -3.384 -5.285 1.00 96.75 96 ALA A CA 1
ATOM 682 C C . ALA A 1 96 ? 4.069 -2.410 -5.601 1.00 96.75 96 ALA A C 1
ATOM 684 O O . ALA A 1 96 ? 4.750 -1.918 -4.694 1.00 96.75 96 ALA A O 1
ATOM 685 N N . PRO A 1 97 ? 4.309 -2.119 -6.892 1.00 96.00 97 PRO A N 1
ATOM 686 C CA . PRO A 1 97 ? 5.088 -0.951 -7.281 1.00 96.00 97 PRO A CA 1
ATOM 687 C C . PRO A 1 97 ? 4.391 0.342 -6.830 1.00 96.00 97 PRO A C 1
ATOM 689 O O . PRO A 1 97 ? 3.171 0.369 -6.675 1.00 96.00 97 PRO A O 1
ATOM 692 N N . ALA A 1 98 ? 5.163 1.411 -6.640 1.00 94.88 98 ALA A N 1
ATOM 693 C CA . ALA A 1 98 ? 4.669 2.716 -6.202 1.00 94.88 98 ALA A CA 1
ATOM 694 C C . ALA A 1 98 ? 3.659 3.336 -7.182 1.00 94.88 98 ALA A C 1
ATOM 696 O O . ALA A 1 98 ? 2.743 4.027 -6.755 1.00 94.88 98 ALA A O 1
ATOM 697 N N . CYS A 1 99 ? 3.800 3.073 -8.485 1.00 95.19 99 CYS A N 1
ATOM 698 C CA . CYS A 1 99 ? 2.873 3.508 -9.528 1.00 95.19 99 CYS A CA 1
ATOM 699 C C . CYS A 1 99 ? 2.907 2.534 -10.726 1.00 95.19 99 CYS A C 1
ATOM 701 O O . CYS A 1 99 ? 3.423 1.418 -10.642 1.00 95.19 99 CYS A O 1
ATOM 703 N N . GLY A 1 100 ? 2.355 2.943 -11.868 1.00 93.31 100 GLY A N 1
ATOM 704 C CA . GLY A 1 100 ? 2.440 2.189 -13.113 1.00 93.31 100 GLY A CA 1
ATOM 705 C C . GLY A 1 100 ? 3.881 2.007 -13.603 1.00 93.31 100 GLY A C 1
ATOM 706 O O . GLY A 1 100 ? 4.746 2.852 -13.398 1.00 93.31 100 GLY A O 1
ATOM 707 N N . LEU A 1 101 ? 4.118 0.906 -14.318 1.00 93.44 101 LEU A N 1
ATOM 708 C CA . LEU A 1 101 ? 5.409 0.570 -14.936 1.00 93.44 101 LEU A CA 1
ATOM 709 C C . LEU A 1 101 ? 5.497 1.050 -16.395 1.00 93.44 101 LEU A C 1
ATOM 711 O O . LEU A 1 101 ? 6.184 0.449 -17.221 1.00 93.44 101 LEU A O 1
ATOM 715 N N . ALA A 1 102 ? 4.755 2.101 -16.749 1.00 91.19 102 ALA A N 1
ATOM 716 C CA . ALA A 1 102 ? 4.816 2.671 -18.089 1.00 91.19 102 ALA A CA 1
ATOM 717 C C . ALA A 1 102 ? 6.245 3.163 -18.376 1.00 91.19 102 ALA A C 1
ATOM 719 O O . ALA A 1 102 ? 6.838 3.869 -17.566 1.00 91.19 102 ALA A O 1
ATOM 720 N N . GLY A 1 103 ? 6.799 2.765 -19.523 1.00 89.00 103 GLY A N 1
ATOM 721 C CA . GLY A 1 103 ? 8.171 3.102 -19.917 1.00 89.00 103 GLY A CA 1
ATOM 722 C C . GLY A 1 103 ? 9.253 2.118 -19.452 1.00 89.00 103 GLY A C 1
ATOM 723 O O . GLY A 1 103 ? 10.393 2.263 -19.880 1.00 89.00 103 GLY A O 1
ATOM 724 N N . PHE A 1 104 ? 8.921 1.104 -18.646 1.00 90.88 104 PHE A N 1
ATOM 725 C CA . PHE A 1 104 ? 9.862 0.036 -18.284 1.00 90.88 104 PHE A CA 1
ATOM 726 C C . PHE A 1 104 ? 10.036 -0.957 -19.438 1.00 90.88 104 PHE A C 1
ATOM 728 O O . PHE A 1 104 ? 9.076 -1.284 -20.145 1.00 90.88 104 PHE A O 1
ATOM 735 N N . GLY A 1 105 ? 11.243 -1.511 -19.584 1.00 90.69 105 GLY A N 1
ATOM 736 C CA . GLY A 1 105 ? 11.460 -2.690 -20.417 1.00 90.69 105 GLY A CA 1
ATOM 737 C C . GLY A 1 105 ? 10.730 -3.917 -19.855 1.00 90.69 105 GLY A C 1
ATOM 738 O O . GLY A 1 105 ? 10.480 -4.020 -18.653 1.00 90.69 105 GLY A O 1
ATOM 739 N N . PHE A 1 106 ? 10.405 -4.890 -20.712 1.00 92.25 106 PHE A N 1
ATOM 740 C CA . PHE A 1 106 ? 9.657 -6.088 -20.299 1.00 92.25 106 PHE A CA 1
ATOM 741 C C . PHE A 1 106 ? 10.349 -6.867 -19.166 1.00 92.25 106 PHE A C 1
ATOM 743 O O . PHE A 1 106 ? 9.704 -7.259 -18.190 1.00 92.25 106 PHE A O 1
ATOM 750 N N . ASP A 1 107 ? 11.666 -7.063 -19.269 1.00 92.25 107 ASP A N 1
ATOM 751 C CA . ASP A 1 107 ? 12.439 -7.784 -18.254 1.00 92.25 107 ASP A CA 1
ATOM 752 C C . ASP A 1 107 ? 12.530 -7.014 -16.931 1.00 92.25 107 ASP A C 1
ATOM 754 O O . ASP A 1 107 ? 12.449 -7.624 -15.862 1.00 92.25 107 ASP A O 1
ATOM 758 N N . GLU A 1 108 ? 12.610 -5.683 -16.985 1.00 91.31 108 GLU A N 1
ATOM 759 C CA . GLU A 1 108 ? 12.624 -4.813 -15.803 1.00 91.31 108 GLU A CA 1
ATOM 760 C C . GLU A 1 108 ? 11.273 -4.845 -15.089 1.00 91.31 108 GLU A C 1
ATOM 762 O O . GLU A 1 108 ? 11.209 -5.102 -13.886 1.00 91.31 108 GLU A O 1
ATOM 767 N N . ALA A 1 109 ? 10.175 -4.680 -15.833 1.00 93.31 109 ALA A N 1
ATOM 768 C CA . ALA A 1 109 ? 8.824 -4.779 -15.292 1.00 93.31 109 ALA A CA 1
ATOM 769 C C . ALA A 1 109 ? 8.586 -6.153 -14.644 1.00 93.31 109 ALA A C 1
ATOM 771 O O . ALA A 1 109 ? 8.059 -6.259 -13.533 1.00 93.31 109 ALA A O 1
ATOM 772 N N . ARG A 1 110 ? 9.045 -7.229 -15.293 1.00 94.62 110 ARG A N 1
ATOM 773 C CA . ARG A 1 110 ? 8.975 -8.585 -14.740 1.00 94.62 110 ARG A CA 1
ATOM 774 C C . ARG A 1 110 ? 9.831 -8.743 -13.482 1.00 94.62 110 ARG A C 1
ATOM 776 O O . ARG A 1 110 ? 9.410 -9.452 -12.565 1.00 94.62 110 ARG A O 1
ATOM 783 N N . ALA A 1 111 ? 11.011 -8.130 -13.421 1.00 93.88 111 ALA A N 1
ATOM 784 C CA . ALA A 1 111 ? 11.862 -8.150 -12.234 1.00 93.88 111 ALA A CA 1
ATOM 785 C C . ALA A 1 111 ? 11.188 -7.439 -11.050 1.00 93.88 111 ALA A C 1
ATOM 787 O O . ALA A 1 111 ? 11.120 -8.020 -9.966 1.00 93.88 111 ALA A O 1
ATOM 788 N N . VAL A 1 112 ? 10.595 -6.262 -11.277 1.00 95.06 112 VAL A N 1
ATOM 789 C CA . VAL A 1 112 ? 9.827 -5.515 -10.266 1.00 95.06 112 VAL A CA 1
ATOM 790 C C . VAL A 1 112 ? 8.660 -6.344 -9.736 1.00 95.06 112 VAL A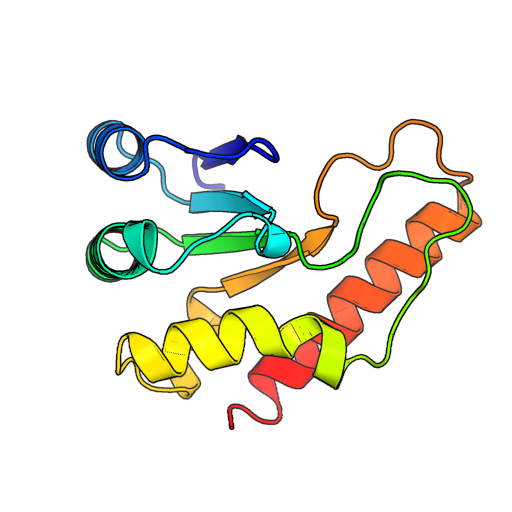 C 1
ATOM 792 O O . VAL A 1 112 ? 8.546 -6.550 -8.532 1.00 95.06 112 VAL A O 1
ATOM 795 N N . LEU A 1 113 ? 7.828 -6.906 -10.615 1.00 96.12 113 LEU A N 1
ATOM 796 C CA . LEU A 1 113 ? 6.674 -7.706 -10.189 1.00 96.12 113 LEU A CA 1
ATOM 797 C C . LEU A 1 113 ? 7.090 -8.977 -9.433 1.00 96.12 113 LEU A C 1
ATOM 799 O O . LEU A 1 113 ? 6.441 -9.377 -8.463 1.00 96.12 113 LEU A O 1
ATOM 803 N N . ARG A 1 114 ? 8.200 -9.614 -9.834 1.00 96.56 114 ARG A N 1
ATOM 804 C CA . ARG A 1 114 ? 8.787 -10.737 -9.085 1.00 96.56 114 ARG A CA 1
ATOM 805 C C . ARG A 1 114 ? 9.257 -10.308 -7.701 1.00 96.56 114 ARG A C 1
ATOM 807 O O . ARG A 1 114 ? 9.086 -11.082 -6.759 1.00 96.56 114 ARG A O 1
ATOM 814 N N . HIS A 1 115 ? 9.833 -9.116 -7.581 1.00 96.06 115 HIS A N 1
ATOM 815 C CA . HIS A 1 115 ? 10.252 -8.548 -6.305 1.00 96.06 115 HIS A CA 1
ATOM 816 C C . HIS A 1 115 ? 9.056 -8.270 -5.394 1.00 96.06 115 HIS A C 1
ATOM 818 O O . HIS A 1 115 ? 9.030 -8.789 -4.282 1.00 96.06 115 HIS A O 1
ATOM 824 N N . CYS A 1 116 ? 8.009 -7.602 -5.894 1.00 96.31 116 CYS A N 1
ATOM 825 C CA . CYS A 1 116 ? 6.764 -7.378 -5.148 1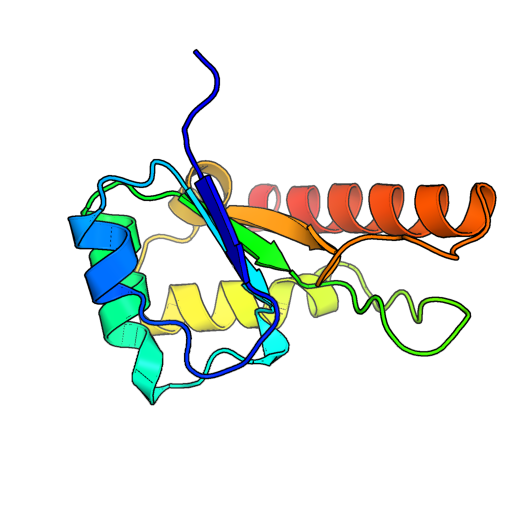.00 96.31 116 CYS A CA 1
ATOM 826 C C . CYS A 1 116 ? 6.168 -8.693 -4.629 1.00 96.31 116 CYS A C 1
ATOM 828 O O . CYS A 1 116 ? 5.804 -8.796 -3.461 1.00 96.31 116 CYS A O 1
ATOM 830 N N . ARG A 1 117 ? 6.145 -9.746 -5.460 1.00 96.25 117 ARG A N 1
ATOM 831 C CA . ARG A 1 117 ? 5.686 -11.078 -5.036 1.00 96.25 117 ARG A CA 1
ATOM 832 C C . ARG A 1 117 ? 6.539 -11.668 -3.908 1.00 96.25 117 ARG A C 1
ATOM 834 O O . ARG A 1 117 ? 5.995 -12.328 -3.027 1.00 96.25 117 ARG A O 1
ATOM 841 N N . ARG A 1 118 ? 7.866 -11.513 -3.958 1.00 95.94 118 ARG A N 1
ATOM 842 C CA . ARG A 1 118 ? 8.766 -11.998 -2.896 1.00 95.94 118 ARG A CA 1
ATOM 843 C C . ARG A 1 118 ? 8.550 -11.215 -1.600 1.00 95.94 118 ARG A C 1
ATOM 845 O O . ARG A 1 118 ? 8.466 -11.837 -0.550 1.00 95.94 118 ARG A O 1
ATOM 852 N N . ALA A 1 119 ? 8.391 -9.897 -1.692 1.00 94.25 119 ALA A N 1
ATOM 853 C CA . ALA A 1 119 ? 8.105 -9.016 -0.559 1.00 94.25 119 ALA A CA 1
ATOM 854 C C . ALA A 1 119 ? 6.766 -9.353 0.099 1.00 94.25 119 ALA A C 1
ATOM 856 O O . ALA A 1 119 ? 6.723 -9.587 1.302 1.00 94.25 119 ALA A O 1
ATOM 857 N N . GLY A 1 120 ? 5.706 -9.523 -0.694 1.00 94.12 120 GLY A N 1
ATOM 858 C CA . GLY A 1 120 ? 4.410 -9.963 -0.177 1.00 94.12 120 GLY A CA 1
ATOM 859 C C . GLY A 1 120 ? 4.462 -11.328 0.517 1.00 94.12 120 GLY A C 1
ATOM 860 O O . GLY A 1 120 ? 3.765 -11.532 1.499 1.00 94.12 120 GLY A O 1
ATOM 861 N N . ARG A 1 121 ? 5.322 -12.254 0.068 1.00 93.62 121 ARG A N 1
ATOM 862 C CA . ARG A 1 121 ? 5.537 -13.528 0.779 1.00 93.62 121 ARG A CA 1
ATOM 863 C C . ARG A 1 121 ? 6.240 -13.336 2.114 1.00 93.62 121 ARG A C 1
ATOM 865 O O . ARG A 1 121 ? 5.777 -13.877 3.104 1.00 93.62 121 ARG A O 1
ATOM 872 N N . ALA A 1 122 ? 7.304 -12.535 2.155 1.00 90.56 122 ALA A N 1
ATOM 873 C CA . ALA A 1 122 ? 8.025 -12.262 3.399 1.00 90.56 122 ALA A CA 1
ATOM 874 C C . ALA A 1 122 ? 7.119 -11.654 4.482 1.00 90.56 122 ALA A C 1
ATOM 876 O O . ALA A 1 122 ? 7.269 -11.977 5.654 1.00 90.56 122 ALA A O 1
ATOM 877 N N . LEU A 1 123 ? 6.156 -10.829 4.069 1.00 87.75 123 LEU A N 1
ATOM 878 C CA . LEU A 1 123 ? 5.146 -10.217 4.931 1.00 87.75 123 LEU A CA 1
ATOM 879 C C . LEU A 1 123 ? 4.182 -11.240 5.563 1.00 87.75 123 LEU A C 1
ATOM 881 O O . LEU A 1 123 ? 3.726 -11.027 6.679 1.00 87.75 123 LEU A O 1
ATOM 885 N N . VAL A 1 124 ? 3.899 -12.351 4.875 1.00 86.69 124 VAL A N 1
ATOM 886 C CA . VAL A 1 124 ? 3.022 -13.435 5.361 1.00 86.69 124 VAL A CA 1
ATOM 887 C C . VAL A 1 124 ? 3.800 -14.508 6.126 1.00 86.69 124 VAL A C 1
ATOM 889 O O . VAL A 1 124 ? 3.309 -15.032 7.119 1.00 86.69 124 VAL A O 1
ATOM 892 N N . ASP A 1 125 ? 5.003 -14.853 5.663 1.00 84.88 125 ASP A N 1
ATOM 893 C CA . ASP A 1 125 ? 5.799 -15.961 6.206 1.00 84.88 125 ASP A CA 1
ATOM 894 C C . ASP A 1 125 ? 6.488 -15.595 7.537 1.00 84.88 125 ASP A C 1
ATOM 896 O O . ASP A 1 125 ? 6.835 -16.478 8.322 1.00 84.88 125 ASP A O 1
ATOM 900 N N . ALA A 1 126 ? 6.710 -14.301 7.787 1.00 73.56 126 ALA A N 1
ATOM 901 C CA . ALA A 1 126 ? 7.310 -13.780 9.012 1.00 73.56 126 ALA A CA 1
ATOM 902 C C . ALA A 1 126 ? 6.665 -12.437 9.408 1.00 73.56 126 ALA A C 1
ATOM 904 O O . ALA A 1 126 ? 7.298 -11.388 9.255 1.00 73.56 126 ALA A O 1
ATOM 905 N N . PRO A 1 127 ? 5.413 -12.456 9.900 1.00 61.44 127 PRO A N 1
ATOM 906 C CA . PRO A 1 127 ? 4.756 -11.268 10.425 1.00 61.44 127 PRO A CA 1
ATOM 907 C C . PRO A 1 127 ? 5.421 -10.926 11.769 1.00 61.44 127 PRO A C 1
ATOM 909 O O . PRO A 1 127 ? 5.110 -11.524 12.795 1.00 61.44 127 PRO A O 1
ATOM 912 N N . ALA A 1 128 ? 6.453 -10.080 11.720 1.00 58.69 128 ALA A N 1
ATOM 913 C CA . ALA A 1 128 ? 7.250 -9.679 12.881 1.00 58.69 128 ALA A CA 1
ATOM 914 C C . ALA A 1 128 ? 6.470 -8.779 13.848 1.00 58.69 128 ALA A C 1
ATOM 916 O O . ALA A 1 128 ? 5.630 -7.984 13.366 1.00 58.69 128 ALA A O 1
#